Protein AF-A0A1Q8IL93-F1 (afdb_monomer)

Structure (mmCIF, N/CA/C/O backbone):
data_AF-A0A1Q8IL93-F1
#
_entry.id   AF-A0A1Q8IL93-F1
#
loop_
_atom_site.group_PDB
_atom_site.id
_atom_site.type_symbol
_atom_site.label_atom_id
_atom_site.label_alt_id
_atom_site.label_comp_id
_atom_site.label_asym_id
_atom_site.label_entity_id
_atom_site.label_seq_id
_atom_site.pdbx_PDB_ins_code
_atom_site.Cartn_x
_atom_site.Cartn_y
_atom_site.Cartn_z
_atom_site.occupancy
_atom_site.B_iso_or_equiv
_atom_site.auth_seq_id
_atom_site.auth_comp_id
_atom_site.auth_asym_id
_atom_site.auth_atom_id
_atom_site.pdbx_PDB_model_num
ATOM 1 N N . MET A 1 1 ? 1.225 -7.957 49.682 1.00 41.34 1 MET A N 1
ATOM 2 C CA . MET A 1 1 ? 1.349 -8.776 48.458 1.00 41.34 1 MET A CA 1
ATOM 3 C C . MET A 1 1 ? 0.643 -8.036 47.337 1.00 41.34 1 MET A C 1
ATOM 5 O O . MET A 1 1 ? -0.573 -8.090 47.256 1.00 41.34 1 MET A O 1
ATOM 9 N N . THR A 1 2 ? 1.380 -7.284 46.530 1.00 39.84 2 THR A N 1
ATOM 10 C CA . THR A 1 2 ? 0.855 -6.609 45.337 1.00 39.84 2 THR A CA 1
ATOM 11 C C . THR A 1 2 ? 1.795 -6.965 44.198 1.00 39.84 2 THR A C 1
ATOM 13 O O . THR A 1 2 ? 2.916 -6.471 44.118 1.00 39.84 2 THR A O 1
ATOM 16 N N . GLY A 1 3 ? 1.369 -7.942 43.397 1.00 39.31 3 GLY A N 1
ATOM 17 C CA . GLY A 1 3 ? 2.103 -8.403 42.229 1.00 39.31 3 GLY A CA 1
ATOM 18 C C . GLY A 1 3 ? 2.100 -7.316 41.164 1.00 39.31 3 GLY A C 1
ATOM 19 O O . GLY A 1 3 ? 1.048 -6.950 40.648 1.00 39.31 3 GLY A O 1
ATOM 20 N N . VAL A 1 4 ? 3.281 -6.794 40.853 1.00 40.31 4 VAL A N 1
ATOM 21 C CA . VAL A 1 4 ? 3.505 -5.983 39.660 1.00 40.31 4 VAL A CA 1
ATOM 22 C C . VAL A 1 4 ? 3.480 -6.946 38.476 1.00 40.31 4 VAL A C 1
ATOM 24 O O . VAL A 1 4 ? 4.411 -7.728 38.287 1.00 40.31 4 VAL A O 1
ATOM 27 N N . SER A 1 5 ? 2.382 -6.934 37.718 1.00 40.69 5 SER A N 1
ATOM 28 C CA . SER A 1 5 ? 2.282 -7.647 36.444 1.00 40.69 5 SER A CA 1
ATOM 29 C C . SER A 1 5 ? 3.358 -7.128 35.497 1.00 40.69 5 SER A C 1
ATOM 31 O O . SER A 1 5 ? 3.283 -6.001 35.012 1.00 40.69 5 SER A O 1
ATOM 33 N N . ALA A 1 6 ? 4.360 -7.964 35.239 1.00 37.38 6 ALA A N 1
ATOM 34 C CA . ALA A 1 6 ? 5.339 -7.738 34.194 1.00 37.38 6 ALA A CA 1
ATOM 35 C C . ALA A 1 6 ? 4.618 -7.775 32.842 1.00 37.38 6 ALA A C 1
ATOM 37 O O . ALA A 1 6 ? 4.202 -8.833 32.367 1.00 37.38 6 ALA A O 1
ATOM 38 N N . THR A 1 7 ? 4.445 -6.610 32.222 1.00 43.84 7 THR A N 1
ATOM 39 C CA . THR A 1 7 ? 4.048 -6.519 30.821 1.00 43.84 7 THR A CA 1
ATOM 40 C C . THR A 1 7 ? 5.197 -7.070 29.988 1.00 43.84 7 THR A C 1
ATOM 42 O O . THR A 1 7 ? 6.241 -6.436 29.819 1.00 43.84 7 THR A O 1
ATOM 45 N N . SER A 1 8 ? 5.024 -8.301 29.508 1.00 42.94 8 SER A N 1
ATOM 46 C CA . SER A 1 8 ? 5.947 -8.962 28.594 1.00 42.94 8 SER A CA 1
ATOM 47 C C . SER A 1 8 ? 6.198 -8.047 27.396 1.00 42.94 8 SER A C 1
ATOM 49 O O . SER A 1 8 ? 5.330 -7.884 26.537 1.00 42.94 8 SER A O 1
ATOM 51 N N . HIS A 1 9 ? 7.368 -7.413 27.361 1.00 45.75 9 HIS A N 1
ATOM 52 C CA . HIS A 1 9 ? 7.791 -6.642 26.205 1.00 45.75 9 HIS A CA 1
ATOM 53 C C . HIS A 1 9 ? 8.003 -7.621 25.044 1.00 45.75 9 HIS A C 1
ATOM 55 O O . HIS A 1 9 ? 8.736 -8.601 25.209 1.00 45.75 9 HIS A O 1
ATOM 61 N N . PRO A 1 10 ? 7.357 -7.419 23.882 1.00 53.16 10 PRO A N 1
ATOM 62 C CA . PRO A 1 10 ? 7.639 -8.235 22.710 1.00 53.16 10 PRO A CA 1
ATOM 63 C C . PRO A 1 10 ? 9.133 -8.123 22.380 1.00 53.16 10 PRO A C 1
ATOM 65 O O . PRO A 1 10 ? 9.705 -7.043 22.468 1.00 53.16 10 PRO A O 1
ATOM 68 N N . ALA A 1 11 ? 9.757 -9.246 22.017 1.00 52.59 11 ALA A N 1
ATOM 69 C CA . ALA A 1 11 ? 11.205 -9.427 21.852 1.00 52.59 11 ALA A CA 1
ATOM 70 C C . ALA A 1 11 ? 11.871 -8.622 20.700 1.00 52.59 11 ALA A C 1
ATOM 72 O O . ALA A 1 11 ? 12.899 -9.035 20.176 1.00 52.59 11 ALA A O 1
ATOM 73 N N . GLY A 1 12 ? 11.296 -7.487 20.297 1.00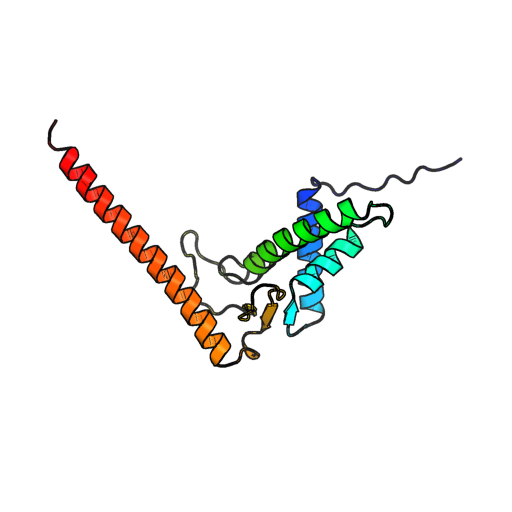 60.09 12 GLY A N 1
ATOM 74 C CA . GLY A 1 12 ? 11.772 -6.601 19.238 1.00 60.09 12 GLY A CA 1
ATOM 75 C C . GLY A 1 12 ? 11.524 -5.132 19.587 1.00 60.09 12 GLY A C 1
ATOM 76 O O . GLY A 1 12 ? 10.605 -4.801 20.337 1.00 60.09 12 GLY A O 1
ATOM 77 N N . GLY A 1 13 ? 12.348 -4.228 19.049 1.00 85.25 13 GLY A N 1
ATOM 78 C CA . GLY A 1 13 ? 12.220 -2.786 19.300 1.00 85.25 13 GLY A CA 1
ATOM 79 C C . GLY A 1 13 ? 10.846 -2.223 18.896 1.00 85.25 13 GLY A C 1
ATOM 80 O O . GLY A 1 13 ? 10.105 -2.842 18.130 1.00 85.25 13 GLY A O 1
ATOM 81 N N . ALA A 1 14 ? 10.504 -1.015 19.363 1.00 85.69 14 ALA A N 1
ATOM 82 C CA . ALA A 1 14 ? 9.190 -0.389 19.138 1.00 85.69 14 ALA A CA 1
ATOM 83 C C . ALA A 1 14 ? 8.733 -0.420 17.664 1.00 85.69 14 ALA A C 1
ATOM 85 O O . ALA A 1 14 ? 7.585 -0.747 17.366 1.00 85.69 14 ALA A O 1
ATOM 86 N N . ARG A 1 15 ? 9.657 -0.171 16.728 1.00 89.12 15 ARG A N 1
ATOM 87 C CA . ARG A 1 15 ? 9.399 -0.252 15.283 1.00 89.12 15 ARG A CA 1
ATOM 88 C C . ARG A 1 15 ? 8.944 -1.643 14.837 1.00 89.12 15 ARG A C 1
ATOM 90 O O . ARG A 1 15 ? 8.028 -1.753 14.030 1.00 89.12 15 ARG A O 1
ATOM 97 N N . GLU A 1 16 ? 9.589 -2.697 15.323 1.00 92.38 16 GLU A N 1
ATOM 98 C CA . GLU A 1 16 ? 9.257 -4.070 14.939 1.00 92.38 16 GLU A CA 1
ATOM 99 C C . GLU A 1 16 ? 7.874 -4.463 15.457 1.00 92.38 16 GLU A C 1
ATOM 101 O O . GLU A 1 16 ? 7.081 -5.051 14.725 1.00 92.38 16 GLU A O 1
ATOM 106 N N . THR A 1 17 ? 7.551 -4.061 16.685 1.00 93.56 17 THR A N 1
ATOM 107 C CA . THR A 1 17 ? 6.223 -4.256 17.275 1.00 93.56 17 THR A CA 1
ATOM 108 C C . THR A 1 17 ? 5.133 -3.574 16.447 1.00 93.56 17 THR A C 1
ATOM 110 O O . THR A 1 17 ? 4.105 -4.189 16.166 1.00 93.56 17 THR A O 1
ATOM 113 N N . ILE A 1 18 ? 5.380 -2.346 15.980 1.00 94.19 18 ILE A N 1
ATOM 114 C CA . ILE A 1 18 ? 4.450 -1.615 15.109 1.00 94.19 18 ILE A CA 1
ATOM 115 C C . ILE A 1 18 ? 4.260 -2.341 13.773 1.00 94.19 18 ILE A C 1
ATOM 117 O O . ILE A 1 18 ? 3.127 -2.605 13.373 1.00 94.19 18 ILE A O 1
ATOM 121 N N . VAL A 1 19 ? 5.351 -2.717 13.098 1.00 94.31 19 VAL A N 1
ATOM 122 C CA . VAL A 1 19 ? 5.285 -3.452 11.821 1.00 94.31 19 VAL A CA 1
ATOM 123 C C . VAL A 1 19 ? 4.545 -4.779 11.993 1.00 94.31 19 VAL A C 1
ATOM 125 O O . VAL A 1 19 ? 3.699 -5.130 11.174 1.00 94.31 19 VAL A O 1
ATOM 128 N N . ARG A 1 20 ? 4.810 -5.504 13.084 1.00 95.12 20 ARG A N 1
ATOM 129 C CA . ARG A 1 20 ? 4.133 -6.763 13.409 1.00 95.12 20 ARG A CA 1
ATOM 130 C C . ARG A 1 20 ? 2.631 -6.566 13.606 1.00 95.12 20 ARG A C 1
ATOM 132 O O . ARG A 1 20 ? 1.852 -7.366 13.096 1.00 95.12 20 ARG A O 1
ATOM 139 N N . ALA A 1 21 ? 2.220 -5.508 14.303 1.00 95.94 21 ALA A N 1
ATOM 140 C CA . ALA A 1 21 ? 0.809 -5.184 14.497 1.00 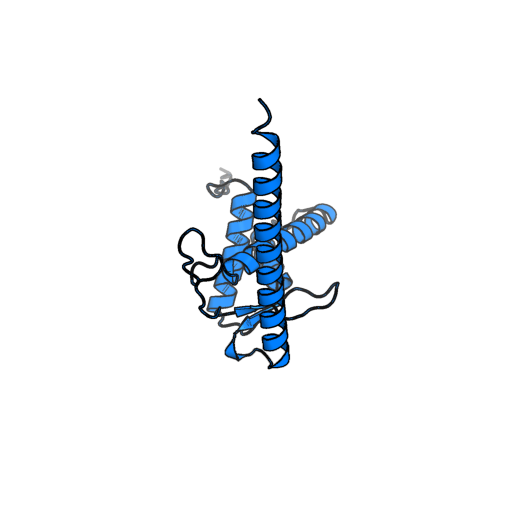95.94 21 ALA A CA 1
ATOM 141 C C . ALA A 1 21 ? 0.107 -4.831 13.175 1.00 95.94 21 ALA A C 1
ATOM 143 O O . ALA A 1 21 ? -1.002 -5.306 12.936 1.00 95.94 21 ALA A O 1
ATOM 144 N N . VAL A 1 22 ? 0.766 -4.064 12.300 1.00 96.31 22 VAL A N 1
ATOM 145 C CA . VAL A 1 22 ? 0.256 -3.734 10.958 1.00 96.31 22 VAL A CA 1
ATOM 146 C C . VAL A 1 22 ? 0.089 -4.995 10.112 1.00 96.31 22 VAL A C 1
ATOM 148 O O . VAL A 1 22 ? -0.994 -5.234 9.587 1.00 96.31 22 VAL A O 1
ATOM 151 N N . ARG A 1 23 ? 1.114 -5.851 10.030 1.00 94.75 23 ARG A N 1
ATOM 152 C CA . ARG A 1 23 ? 1.033 -7.120 9.285 1.00 94.75 23 ARG A CA 1
ATOM 153 C C . ARG A 1 23 ? -0.074 -8.021 9.805 1.00 94.75 23 ARG A C 1
ATOM 155 O O . ARG A 1 23 ? -0.807 -8.603 9.016 1.00 94.75 23 ARG A O 1
ATOM 162 N N . LYS A 1 24 ? -0.221 -8.104 11.128 1.00 95.31 24 LYS A N 1
ATOM 163 C CA . LYS A 1 24 ? -1.307 -8.866 11.742 1.00 95.31 24 LYS A CA 1
ATOM 164 C C . LYS A 1 24 ? -2.677 -8.327 11.321 1.00 95.31 24 LYS A C 1
ATOM 166 O O . LYS A 1 24 ? -3.534 -9.118 10.957 1.00 95.31 24 LYS A O 1
ATOM 171 N N . ALA A 1 25 ? -2.863 -7.008 11.315 1.00 95.94 25 ALA A N 1
ATOM 172 C CA . ALA A 1 25 ? -4.113 -6.395 10.869 1.00 95.94 25 ALA A CA 1
ATOM 173 C C . ALA A 1 25 ? -4.415 -6.662 9.381 1.00 95.94 25 ALA A C 1
ATOM 175 O O . ALA A 1 25 ? -5.580 -6.833 9.031 1.00 95.94 25 ALA A O 1
ATOM 176 N N . ILE A 1 26 ? -3.388 -6.72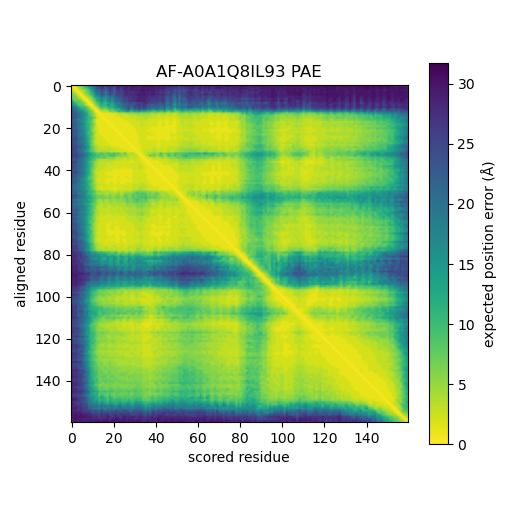7 8.524 1.00 93.50 26 ILE A N 1
ATOM 177 C CA . ILE A 1 26 ? -3.534 -7.115 7.110 1.00 93.50 26 ILE A CA 1
ATOM 178 C C . ILE A 1 26 ? -4.014 -8.570 7.000 1.00 93.50 26 ILE A C 1
ATOM 180 O O . ILE A 1 26 ? -5.040 -8.818 6.378 1.00 93.50 26 ILE A O 1
ATOM 184 N N . LEU A 1 27 ? -3.328 -9.507 7.664 1.00 92.19 27 LEU A N 1
ATOM 185 C CA . LEU A 1 27 ? -3.662 -10.938 7.619 1.00 92.19 27 LEU A CA 1
ATOM 186 C C . LEU A 1 27 ? -5.065 -11.239 8.160 1.00 92.19 27 LEU A C 1
ATOM 188 O O . LEU A 1 27 ? -5.751 -12.118 7.657 1.00 92.19 27 LEU A O 1
ATOM 192 N N . GLU A 1 28 ? -5.504 -10.527 9.196 1.00 93.62 28 GLU A N 1
ATOM 193 C CA . GLU A 1 28 ? -6.861 -10.685 9.728 1.00 93.62 28 GLU A CA 1
ATOM 194 C C . GLU A 1 28 ? -7.923 -10.203 8.740 1.00 93.62 28 GLU A C 1
ATOM 196 O O . GLU A 1 28 ? -8.938 -10.867 8.577 1.00 93.62 28 GLU A O 1
ATOM 201 N N . LEU A 1 29 ? -7.688 -9.078 8.057 1.00 91.81 29 LEU A N 1
ATOM 202 C CA . LEU A 1 29 ? -8.586 -8.617 6.998 1.00 91.81 29 LEU A CA 1
ATOM 203 C C . LEU A 1 29 ? -8.635 -9.633 5.848 1.00 91.81 29 LEU A C 1
ATOM 205 O O . LEU A 1 29 ? -9.703 -9.947 5.335 1.00 91.81 29 LEU A O 1
ATOM 209 N N . GLU A 1 30 ? -7.498 -10.205 5.469 1.00 87.12 30 GLU A N 1
ATOM 210 C CA . GLU A 1 30 ? -7.464 -11.271 4.465 1.00 87.12 30 GLU A CA 1
ATOM 211 C C . GLU A 1 30 ? -8.227 -12.520 4.917 1.00 87.12 30 GLU A C 1
ATOM 213 O O . GLU A 1 30 ? -8.975 -13.089 4.128 1.00 87.12 30 GLU A O 1
ATOM 218 N N . ALA A 1 31 ? -8.093 -12.916 6.185 1.00 88.69 31 ALA A N 1
ATOM 219 C CA . ALA A 1 31 ? -8.820 -14.049 6.755 1.00 88.69 31 ALA A CA 1
ATOM 220 C C . ALA A 1 31 ? -10.335 -13.801 6.865 1.00 88.69 31 ALA A C 1
ATOM 222 O O . ALA A 1 31 ? -11.117 -14.747 6.835 1.00 88.69 31 ALA A O 1
ATOM 223 N N . GLU A 1 32 ? -10.753 -12.539 6.974 1.00 91.31 32 GLU A N 1
ATOM 224 C CA . GLU A 1 32 ? -12.156 -12.113 6.892 1.00 91.31 32 GLU A CA 1
ATOM 225 C C . GLU A 1 32 ? -12.693 -12.087 5.449 1.00 91.31 32 GLU A C 1
ATOM 227 O O . GLU A 1 32 ? -13.844 -11.707 5.237 1.00 91.31 32 GLU A O 1
ATOM 232 N N . ASP A 1 33 ? -11.871 -12.465 4.462 1.00 81.44 33 ASP A N 1
ATOM 233 C CA . ASP A 1 33 ? -12.179 -12.442 3.029 1.00 81.44 33 ASP A CA 1
ATOM 234 C C . ASP A 1 33 ? -12.721 -11.081 2.557 1.00 81.44 33 ASP A C 1
ATOM 236 O O . ASP A 1 33 ? -13.603 -10.972 1.698 1.00 81.44 33 ASP A O 1
ATOM 240 N N . VAL A 1 34 ? -12.202 -9.980 3.127 1.00 86.62 34 VAL A N 1
ATOM 241 C CA . VAL A 1 34 ? -12.640 -8.658 2.676 1.00 86.62 34 VAL A CA 1
ATOM 242 C C . VAL A 1 34 ? -12.172 -8.401 1.251 1.00 86.62 34 VAL A C 1
ATOM 244 O O . VAL A 1 34 ? -10.984 -8.325 0.933 1.00 86.62 34 VAL A O 1
ATOM 247 N N . GLN A 1 35 ? -13.138 -8.142 0.380 1.00 89.31 35 GLN A N 1
ATOM 248 C CA . GLN A 1 35 ? -12.927 -7.777 -1.021 1.00 89.31 35 GLN A CA 1
ATOM 249 C C . GLN A 1 35 ? -12.021 -6.548 -1.207 1.00 89.31 35 GLN A C 1
ATOM 251 O O . GLN A 1 35 ? -11.337 -6.411 -2.225 1.00 89.31 35 GLN A O 1
ATOM 256 N N . ARG A 1 36 ? -11.981 -5.666 -0.202 1.00 90.19 36 ARG A N 1
ATOM 257 C CA . ARG A 1 36 ? -11.220 -4.419 -0.194 1.00 90.19 36 ARG A CA 1
ATOM 258 C C . ARG A 1 36 ? -10.468 -4.248 1.120 1.00 90.19 36 ARG A C 1
ATOM 260 O O . ARG A 1 36 ? -11.055 -4.341 2.191 1.00 90.19 36 ARG A O 1
ATOM 267 N N . VAL A 1 37 ? -9.189 -3.910 1.011 1.00 92.56 37 VAL A N 1
ATOM 268 C CA . VAL A 1 37 ? -8.326 -3.553 2.138 1.00 92.56 37 VAL A CA 1
ATOM 269 C C . VAL A 1 37 ? -7.997 -2.068 2.037 1.00 92.56 37 VAL A C 1
ATOM 271 O O . VAL A 1 37 ? -7.332 -1.632 1.096 1.00 92.56 37 VAL A O 1
ATOM 274 N N . GLU A 1 38 ? -8.480 -1.282 2.997 1.00 92.81 38 GLU A N 1
ATOM 275 C CA . GLU A 1 38 ? -8.225 0.159 3.071 1.00 92.81 38 GLU A CA 1
ATOM 276 C C . GLU A 1 38 ? -7.121 0.470 4.086 1.00 92.81 38 GLU A C 1
ATOM 278 O O . GLU A 1 38 ? -7.082 -0.079 5.191 1.00 92.81 38 GLU A O 1
ATOM 283 N N . CYS A 1 39 ? -6.226 1.392 3.728 1.00 93.06 39 CYS A N 1
ATOM 284 C CA . CYS A 1 39 ? -5.080 1.751 4.559 1.00 93.06 39 CYS A CA 1
ATOM 285 C C . CYS A 1 39 ? -5.493 2.296 5.937 1.00 93.06 39 CYS A C 1
ATOM 287 O O . CYS A 1 39 ? -4.853 1.976 6.937 1.00 93.06 39 CYS A O 1
ATOM 289 N N . ASN A 1 40 ? -6.560 3.097 6.010 1.00 93.81 40 ASN A N 1
ATOM 290 C CA . ASN A 1 40 ? -7.044 3.631 7.286 1.00 93.81 40 ASN A CA 1
ATOM 291 C C . ASN A 1 40 ? -7.555 2.510 8.196 1.00 93.81 40 ASN A C 1
ATOM 293 O O . ASN A 1 40 ? -7.199 2.483 9.367 1.00 93.81 40 ASN A O 1
ATOM 297 N N . THR A 1 41 ? -8.299 1.542 7.653 1.00 95.12 41 THR A N 1
ATOM 298 C CA . THR A 1 41 ? -8.815 0.399 8.420 1.00 95.12 41 THR A CA 1
ATOM 299 C C . THR A 1 41 ? -7.688 -0.437 9.019 1.00 95.12 41 THR A C 1
ATOM 301 O O . THR A 1 41 ? -7.749 -0.808 10.191 1.00 95.12 41 THR A O 1
ATOM 304 N N . VAL A 1 42 ? -6.634 -0.708 8.244 1.00 95.94 42 VAL A N 1
ATOM 305 C CA . VAL A 1 42 ? -5.450 -1.428 8.739 1.00 95.94 42 VAL A CA 1
ATOM 306 C C . VAL A 1 42 ? -4.753 -0.629 9.846 1.00 95.94 42 VAL A C 1
ATOM 308 O O . VAL A 1 42 ? -4.438 -1.188 10.899 1.00 95.94 42 VAL A O 1
ATOM 311 N N . ALA A 1 43 ? -4.545 0.676 9.640 1.00 95.81 43 ALA A N 1
ATOM 312 C CA . ALA A 1 43 ? -3.894 1.543 10.619 1.00 95.81 43 ALA A CA 1
ATOM 313 C C . ALA A 1 43 ? -4.706 1.662 11.918 1.00 95.81 43 ALA A C 1
ATOM 315 O O . ALA A 1 43 ? -4.134 1.556 13.001 1.00 95.81 43 ALA A O 1
ATOM 316 N N . ASP A 1 44 ? -6.031 1.800 11.831 1.00 94.94 44 ASP A N 1
ATOM 317 C CA . ASP A 1 44 ? -6.930 1.815 12.987 1.00 94.94 44 ASP A CA 1
ATOM 318 C C . ASP A 1 44 ? -6.868 0.498 13.764 1.00 94.94 44 ASP A C 1
ATOM 320 O O . ASP A 1 44 ? -6.669 0.506 14.978 1.00 94.94 44 ASP A O 1
ATOM 324 N N . ARG A 1 45 ? -6.935 -0.644 13.070 1.00 95.75 45 ARG A N 1
ATOM 325 C CA . ARG A 1 45 ? -6.802 -1.967 13.696 1.00 95.75 45 ARG A CA 1
ATOM 326 C C . ARG A 1 45 ? -5.445 -2.152 14.376 1.00 95.75 45 ARG A C 1
ATOM 328 O O . ARG A 1 45 ? -5.372 -2.748 15.452 1.00 95.75 45 ARG A O 1
ATOM 335 N N . ALA A 1 46 ? -4.358 -1.685 13.767 1.00 95.94 46 ALA A N 1
ATOM 336 C CA . ALA A 1 46 ? -3.035 -1.732 14.384 1.00 95.94 46 ALA A CA 1
ATOM 337 C C . ALA A 1 46 ? -2.968 -0.818 15.619 1.00 95.94 46 ALA A C 1
ATOM 339 O O . ALA A 1 46 ? -2.462 -1.227 16.662 1.00 95.94 46 ALA A O 1
ATOM 340 N N . ARG A 1 47 ? -3.542 0.385 15.528 1.00 94.12 47 ARG A N 1
ATOM 341 C CA . ARG A 1 47 ? -3.594 1.370 16.611 1.00 94.12 47 ARG A CA 1
ATOM 342 C C . ARG A 1 47 ? -4.324 0.845 17.841 1.00 94.12 47 ARG A C 1
ATOM 344 O O . ARG A 1 47 ? -3.764 0.918 18.927 1.00 94.12 47 ARG A O 1
ATOM 351 N N . THR A 1 48 ? -5.503 0.243 17.678 1.00 93.38 48 THR A N 1
ATOM 352 C CA . THR A 1 48 ? -6.288 -0.329 18.791 1.00 93.38 48 THR A CA 1
ATOM 353 C C . THR A 1 48 ? -5.518 -1.388 19.586 1.00 93.38 48 THR A C 1
ATOM 355 O O . THR A 1 48 ? -5.807 -1.606 20.756 1.00 93.38 48 THR A O 1
ATOM 358 N N . ARG A 1 49 ? -4.521 -2.044 18.981 1.00 92.81 49 ARG A N 1
ATOM 359 C CA . ARG A 1 49 ? -3.669 -3.035 19.662 1.00 92.81 49 ARG A CA 1
ATOM 360 C C . ARG A 1 49 ? -2.499 -2.427 20.422 1.00 92.81 49 ARG A C 1
ATOM 362 O O . ARG A 1 49 ? -1.916 -3.104 21.262 1.00 92.81 49 ARG A O 1
ATOM 369 N N . LEU A 1 50 ? -2.097 -1.219 20.044 1.00 91.94 50 LEU A N 1
ATOM 370 C CA . LEU A 1 50 ? -0.875 -0.572 20.513 1.00 91.94 50 LEU A CA 1
ATOM 371 C C . LEU A 1 50 ? -1.168 0.558 21.502 1.00 91.94 50 LEU A C 1
ATOM 373 O O . LEU A 1 50 ? -0.343 0.808 22.376 1.00 91.94 50 LEU A O 1
ATOM 377 N N . GLU A 1 51 ? -2.312 1.234 21.371 1.00 89.62 51 GLU A N 1
ATOM 378 C CA . GLU A 1 51 ? -2.740 2.271 22.312 1.00 89.62 51 GLU A CA 1
ATOM 379 C C . GLU A 1 51 ? -3.106 1.648 23.670 1.00 89.62 51 GLU A C 1
ATOM 381 O O . GLU A 1 51 ? -3.851 0.673 23.758 1.00 89.62 51 GLU A O 1
ATOM 386 N N . SER A 1 52 ? -2.589 2.253 24.738 1.00 84.75 52 SER A N 1
ATOM 387 C CA . SER A 1 52 ? -2.946 1.958 26.128 1.00 84.75 52 SER A CA 1
ATOM 388 C C . SER A 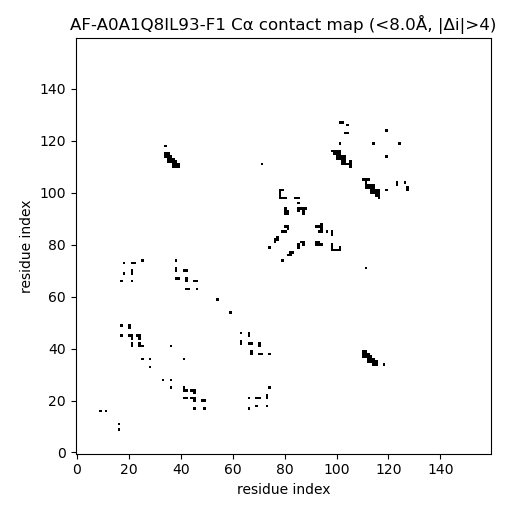1 52 ? -4.153 2.769 26.613 1.00 84.75 52 SER A C 1
ATOM 390 O O . SER A 1 52 ? -4.723 2.453 27.656 1.00 84.75 52 SER A O 1
ATOM 392 N N . GLY A 1 53 ? -4.537 3.819 25.877 1.00 84.75 53 GLY A N 1
ATOM 393 C CA . GLY A 1 53 ? -5.639 4.725 26.204 1.00 84.75 53 GLY A CA 1
ATOM 394 C C . GLY A 1 53 ? -5.234 5.922 27.069 1.00 84.75 53 GLY A C 1
ATOM 395 O O . GLY A 1 53 ? -6.057 6.806 27.294 1.00 84.75 53 GLY A O 1
ATOM 396 N N . ASN A 1 54 ? -3.977 5.981 27.522 1.00 88.69 54 ASN A N 1
ATOM 397 C CA . ASN A 1 54 ? -3.449 7.044 28.387 1.00 88.69 54 ASN A CA 1
ATOM 398 C C . ASN A 1 54 ? -2.569 8.061 27.636 1.00 88.69 54 ASN A C 1
ATOM 400 O O . ASN A 1 54 ? -1.907 8.900 28.247 1.00 88.69 54 ASN A O 1
ATOM 404 N N . GLU A 1 55 ? -2.514 7.979 26.308 1.00 89.75 55 GLU A N 1
ATOM 405 C CA . GLU A 1 55 ? -1.693 8.852 25.476 1.00 89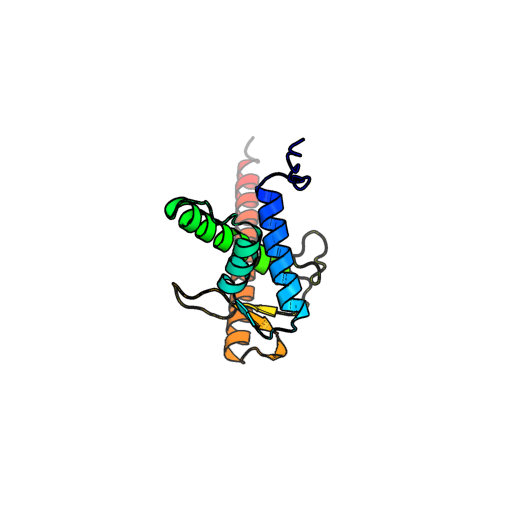.75 55 GLU A CA 1
ATOM 406 C C . GLU A 1 55 ? -2.316 10.246 25.306 1.00 89.75 55 GLU A C 1
ATOM 408 O O . GLU A 1 55 ? -3.532 10.407 25.180 1.00 89.75 55 GLU A O 1
ATOM 413 N N . SER A 1 56 ? -1.471 11.278 25.210 1.00 92.69 56 SER A N 1
ATOM 414 C CA . SER A 1 56 ? -1.935 12.629 24.876 1.00 92.69 56 SER A CA 1
ATOM 415 C C . SER A 1 56 ? -2.525 12.690 23.461 1.00 92.69 56 SER A C 1
ATOM 417 O O . SER A 1 56 ? -2.141 11.929 22.571 1.00 92.69 56 SER A O 1
ATOM 419 N N . ILE A 1 57 ? -3.419 13.652 23.211 1.00 91.00 57 ILE A N 1
ATOM 420 C CA . ILE A 1 57 ? -4.039 13.847 21.887 1.00 91.00 57 ILE A CA 1
ATOM 421 C C . ILE A 1 57 ? -2.972 14.040 20.795 1.00 91.00 57 ILE A C 1
ATOM 423 O O . ILE A 1 57 ? -3.067 13.438 19.726 1.00 91.00 57 ILE A O 1
ATOM 427 N N . CYS A 1 58 ? -1.923 14.820 21.074 1.00 91.69 58 CYS A N 1
ATOM 428 C CA . CYS A 1 58 ? -0.819 15.036 20.136 1.00 91.69 58 CYS A CA 1
ATOM 429 C C . CYS A 1 58 ? -0.042 13.744 19.850 1.00 91.69 58 CYS A C 1
ATOM 431 O O . CYS A 1 58 ? 0.300 13.484 18.696 1.00 91.69 58 CYS A O 1
ATOM 433 N N . ALA A 1 59 ? 0.202 12.919 20.876 1.00 90.38 59 ALA A N 1
ATOM 434 C CA . ALA A 1 59 ? 0.865 11.628 20.709 1.00 90.38 59 ALA A CA 1
ATOM 435 C C . ALA A 1 59 ? 0.024 10.683 19.842 1.00 90.38 59 ALA A C 1
ATOM 437 O O . ALA A 1 59 ? 0.552 10.093 18.903 1.00 90.38 59 ALA A O 1
ATOM 438 N N . ARG A 1 60 ? -1.292 10.615 20.076 1.00 89.38 60 ARG A N 1
ATOM 439 C CA . ARG A 1 60 ? -2.221 9.807 19.267 1.00 89.38 60 ARG A CA 1
ATOM 440 C C . ARG A 1 60 ? -2.259 10.258 17.810 1.00 89.38 60 ARG A C 1
ATOM 442 O O . ARG A 1 60 ? -2.206 9.427 16.906 1.00 89.38 60 ARG A O 1
ATOM 449 N N . TYR A 1 61 ? -2.306 11.569 17.572 1.00 89.88 61 TYR A N 1
ATOM 450 C CA . TYR A 1 61 ? -2.292 12.117 16.216 1.00 89.88 61 TYR A CA 1
ATOM 451 C C . TYR A 1 61 ? -0.987 11.784 15.479 1.00 89.88 61 TYR A C 1
ATOM 453 O O . TYR A 1 61 ? -1.024 11.242 14.373 1.00 89.88 61 TYR A O 1
ATOM 461 N N . GLY A 1 62 ? 0.166 12.061 16.096 1.00 91.56 62 GLY A N 1
ATOM 462 C CA . GLY A 1 62 ? 1.470 11.763 15.500 1.00 91.56 62 GLY A CA 1
ATOM 463 C C . GLY A 1 62 ? 1.667 10.266 15.254 1.00 91.56 62 GLY A C 1
ATOM 464 O O . GLY A 1 62 ? 2.141 9.863 14.192 1.00 91.56 62 GLY A O 1
ATOM 465 N N . PHE A 1 63 ? 1.228 9.435 16.199 1.00 92.44 63 PHE A N 1
ATOM 466 C CA . PHE A 1 63 ? 1.293 7.985 16.080 1.00 92.44 63 PHE A CA 1
ATOM 467 C C . PHE A 1 63 ? 0.424 7.452 14.939 1.00 92.44 63 PHE A C 1
ATOM 469 O O . PHE A 1 63 ? 0.874 6.590 14.187 1.00 92.44 63 PHE A O 1
ATOM 476 N N . MET A 1 64 ? -0.776 8.004 14.744 1.00 93.56 64 MET A N 1
ATOM 477 C CA . MET A 1 64 ? -1.629 7.632 13.617 1.00 93.56 64 MET A CA 1
ATOM 478 C C . MET A 1 64 ? -0.983 7.968 12.266 1.00 93.56 64 MET A C 1
ATOM 480 O O . MET A 1 64 ? -0.993 7.137 11.361 1.00 93.56 64 MET A O 1
ATOM 484 N N . GLN A 1 65 ? -0.371 9.148 12.120 1.00 92.12 65 GLN A N 1
ATOM 485 C CA . GLN A 1 65 ? 0.340 9.498 10.881 1.00 92.12 65 GLN A CA 1
ATOM 486 C C . GLN A 1 65 ? 1.495 8.529 10.603 1.00 92.12 65 GLN A C 1
ATOM 488 O O . GLN A 1 65 ? 1.641 8.039 9.483 1.00 92.12 65 GLN A O 1
ATOM 493 N N . TYR A 1 66 ? 2.256 8.179 11.643 1.00 93.31 66 TYR A N 1
ATOM 494 C CA . TYR A 1 66 ? 3.308 7.173 11.535 1.00 93.31 66 TYR A CA 1
ATOM 495 C C . TYR A 1 66 ? 2.758 5.793 11.140 1.00 93.31 66 TYR A C 1
ATOM 497 O O . TYR A 1 66 ? 3.306 5.138 10.253 1.00 93.31 66 TYR A O 1
ATOM 505 N N . LEU A 1 67 ? 1.654 5.355 11.752 1.00 94.75 67 LEU A N 1
ATOM 506 C CA . LEU A 1 67 ? 0.999 4.090 11.421 1.00 94.75 67 LEU A CA 1
ATOM 507 C C . LEU A 1 67 ? 0.508 4.055 9.977 1.00 94.75 67 LEU A C 1
ATOM 509 O O . LEU A 1 67 ? 0.678 3.031 9.319 1.00 94.75 67 LEU A O 1
ATOM 513 N N . LEU A 1 68 ? -0.055 5.150 9.465 1.00 93.75 68 LEU A N 1
ATOM 514 C CA . LEU A 1 68 ? -0.467 5.248 8.066 1.00 93.75 68 LEU A CA 1
ATOM 515 C C . LEU A 1 68 ? 0.7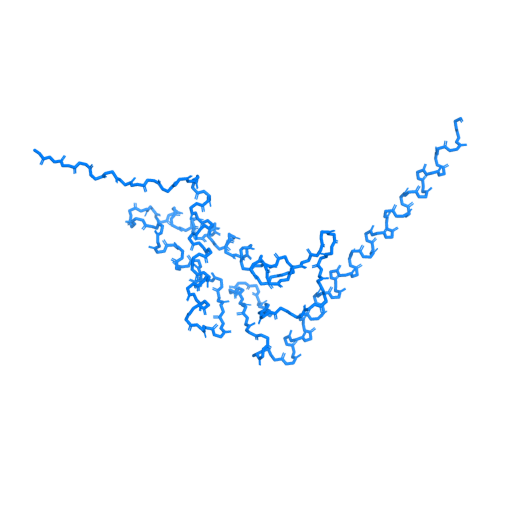29 5.095 7.122 1.00 93.75 68 LEU A C 1
ATOM 517 O O . LEU A 1 68 ? 0.641 4.359 6.141 1.00 93.75 68 LEU A O 1
ATOM 521 N N . ASP A 1 69 ? 1.866 5.718 7.428 1.00 92.06 69 ASP A N 1
ATOM 522 C CA . ASP A 1 69 ? 3.080 5.574 6.619 1.00 92.06 69 ASP A CA 1
ATOM 523 C C . ASP A 1 69 ? 3.635 4.148 6.630 1.00 92.06 69 ASP A C 1
ATOM 525 O O . ASP A 1 69 ? 3.996 3.618 5.575 1.00 92.06 69 ASP A O 1
ATOM 529 N N . VAL A 1 70 ? 3.674 3.500 7.799 1.00 94.06 70 VAL A N 1
ATOM 530 C CA . VAL A 1 70 ? 4.074 2.088 7.906 1.00 94.06 70 VAL A CA 1
ATOM 531 C C . VAL A 1 70 ? 3.093 1.202 7.141 1.00 94.06 70 VAL A C 1
ATOM 533 O O . VAL A 1 70 ? 3.514 0.356 6.358 1.00 94.06 70 VAL A O 1
ATOM 536 N N . THR A 1 71 ? 1.794 1.437 7.297 1.00 94.25 71 THR A N 1
ATOM 537 C CA . THR A 1 71 ? 0.734 0.664 6.644 1.00 94.25 71 THR A CA 1
ATOM 538 C C . THR A 1 71 ? 0.814 0.751 5.126 1.00 94.25 71 THR A C 1
ATOM 540 O O . THR A 1 71 ? 0.751 -0.278 4.461 1.00 94.25 71 THR A O 1
ATOM 543 N N . ARG A 1 72 ? 1.024 1.944 4.557 1.00 91.25 72 ARG A N 1
ATOM 544 C CA . ARG A 1 72 ? 1.198 2.112 3.103 1.00 91.25 72 ARG A CA 1
ATOM 545 C C . ARG A 1 72 ? 2.360 1.277 2.573 1.00 91.25 72 ARG A C 1
ATOM 547 O O . ARG A 1 72 ? 2.221 0.645 1.530 1.00 91.25 72 ARG A O 1
ATOM 554 N N . ARG A 1 73 ? 3.489 1.271 3.290 1.00 90.31 73 ARG A N 1
ATOM 555 C CA . ARG A 1 73 ? 4.683 0.499 2.912 1.00 90.31 73 ARG A CA 1
ATOM 556 C C . ARG A 1 73 ? 4.441 -0.999 3.023 1.00 90.31 73 ARG A C 1
ATOM 558 O O . ARG A 1 73 ? 4.796 -1.727 2.106 1.00 90.31 73 ARG A O 1
ATOM 565 N N . GLU A 1 74 ? 3.826 -1.452 4.111 1.00 92.12 74 GLU A N 1
ATOM 566 C CA . GLU A 1 74 ? 3.560 -2.877 4.307 1.00 92.12 74 GLU A CA 1
ATOM 567 C C . GLU A 1 74 ? 2.485 -3.393 3.343 1.00 92.12 74 GLU A C 1
ATOM 569 O O . GLU A 1 74 ? 2.675 -4.462 2.788 1.00 92.12 74 GLU A O 1
ATOM 574 N N . LEU A 1 75 ? 1.430 -2.631 3.032 1.00 90.31 75 LEU A N 1
ATOM 575 C CA . LEU A 1 75 ? 0.464 -3.004 1.988 1.00 90.31 75 LEU A CA 1
ATOM 576 C C . LEU A 1 75 ? 1.116 -3.074 0.603 1.00 90.31 75 LEU A C 1
ATOM 578 O O . LEU A 1 75 ? 0.898 -4.029 -0.136 1.00 90.31 75 LEU A O 1
ATOM 582 N N . ALA A 1 76 ? 1.954 -2.088 0.264 1.00 84.75 76 ALA A N 1
ATOM 583 C CA . ALA A 1 76 ? 2.706 -2.106 -0.987 1.00 84.75 76 ALA A CA 1
ATOM 584 C C . ALA A 1 76 ? 3.685 -3.285 -1.052 1.00 84.75 76 ALA A C 1
ATOM 586 O O . ALA A 1 76 ? 3.928 -3.806 -2.130 1.00 84.75 76 ALA A O 1
ATOM 587 N N . ARG A 1 77 ? 4.229 -3.734 0.082 1.00 85.69 77 ARG A N 1
ATOM 588 C CA . AR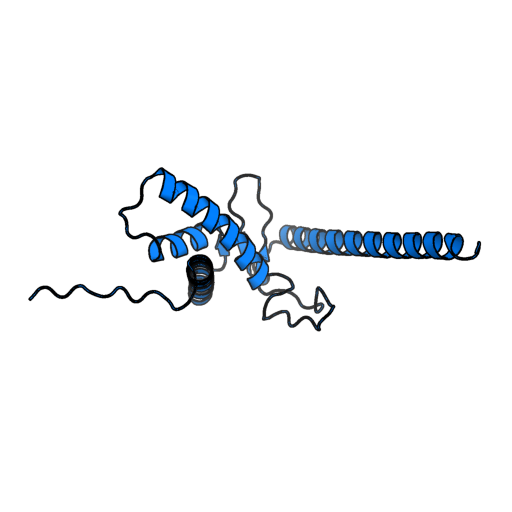G A 1 77 ? 5.080 -4.925 0.152 1.00 85.69 77 ARG A CA 1
ATOM 589 C C . ARG A 1 77 ? 4.270 -6.218 0.054 1.00 85.69 77 ARG A C 1
ATOM 591 O O . ARG A 1 77 ? 4.674 -7.123 -0.662 1.00 85.69 77 ARG A O 1
ATOM 598 N N . SER A 1 78 ? 3.142 -6.306 0.754 1.00 84.06 78 SER A N 1
ATOM 599 C CA . SER A 1 78 ? 2.283 -7.494 0.772 1.00 84.06 78 SER A CA 1
ATOM 600 C C . SER A 1 78 ? 1.611 -7.750 -0.571 1.00 84.06 78 SER A C 1
ATOM 602 O O . SER A 1 78 ? 1.443 -8.903 -0.943 1.00 84.06 78 SER A O 1
ATOM 604 N N . TYR A 1 79 ? 1.248 -6.697 -1.305 1.00 83.06 79 TYR A N 1
ATOM 605 C CA . TYR A 1 79 ? 0.529 -6.820 -2.579 1.00 83.06 79 TYR A CA 1
ATOM 606 C C . TYR A 1 79 ? 1.343 -6.399 -3.795 1.00 83.06 79 TYR A C 1
ATOM 608 O O . TYR A 1 79 ? 0.902 -6.590 -4.920 1.00 83.06 79 TYR A O 1
ATOM 616 N N . GLY A 1 80 ? 2.514 -5.801 -3.592 1.00 70.56 80 GLY A N 1
ATOM 617 C CA . GLY A 1 80 ? 3.364 -5.348 -4.680 1.00 70.56 80 GLY A CA 1
ATOM 618 C C . GLY A 1 80 ? 4.200 -6.461 -5.288 1.00 70.56 80 GLY A C 1
ATOM 619 O O . GLY A 1 80 ? 4.041 -7.646 -5.018 1.00 70.56 80 GLY A O 1
ATOM 620 N N . ALA A 1 81 ? 5.126 -6.045 -6.141 1.00 60.75 81 ALA A N 1
A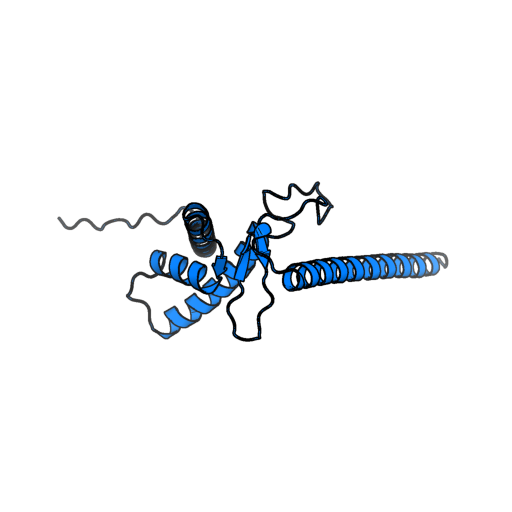TOM 621 C CA . ALA A 1 81 ? 5.945 -6.951 -6.932 1.00 60.75 81 ALA A CA 1
ATOM 622 C C . ALA A 1 81 ? 6.983 -7.733 -6.105 1.00 60.75 81 ALA A C 1
ATOM 624 O O . ALA A 1 81 ? 7.523 -8.730 -6.562 1.00 60.75 81 ALA A O 1
ATOM 625 N N . GLU A 1 82 ? 7.218 -7.284 -4.872 1.00 57.72 82 GLU A N 1
ATOM 626 C CA . GLU A 1 82 ? 8.082 -7.925 -3.879 1.00 57.72 82 GLU A CA 1
ATOM 627 C C . GLU A 1 82 ? 7.282 -8.780 -2.875 1.00 57.72 82 GLU A C 1
ATOM 629 O O . GLU A 1 82 ? 7.795 -9.121 -1.804 1.00 57.72 82 GLU A O 1
ATOM 634 N N . SER A 1 83 ? 6.005 -9.078 -3.158 1.00 62.28 83 SER A N 1
ATOM 635 C CA . SER A 1 83 ? 5.193 -9.908 -2.269 1.00 62.28 83 SER A CA 1
ATOM 636 C C . SER A 1 83 ? 5.707 -11.342 -2.221 1.00 62.28 83 SER A C 1
ATOM 638 O O . SER A 1 83 ? 6.273 -11.848 -3.183 1.00 62.28 83 SER A O 1
ATOM 640 N N . HIS A 1 84 ? 5.461 -12.037 -1.109 1.00 53.03 84 HIS A N 1
ATOM 641 C CA . HIS A 1 84 ? 5.847 -13.446 -0.968 1.00 53.03 84 HIS A CA 1
ATOM 642 C C . HIS A 1 84 ? 5.196 -14.366 -2.019 1.00 53.03 84 HIS A C 1
ATOM 644 O O . HIS A 1 84 ? 5.744 -15.426 -2.313 1.00 53.03 84 HIS A O 1
ATOM 650 N N . GLU A 1 85 ? 4.058 -13.958 -2.588 1.00 51.38 85 GLU A N 1
ATOM 651 C CA . GLU A 1 85 ? 3.383 -14.652 -3.693 1.00 51.38 85 GLU A CA 1
ATOM 652 C C . GLU A 1 85 ? 4.080 -14.410 -5.038 1.00 51.38 85 GLU A C 1
ATOM 654 O O . GLU A 1 85 ? 4.151 -15.299 -5.885 1.00 51.38 85 GLU A O 1
ATOM 659 N N . THR A 1 86 ? 4.656 -13.222 -5.217 1.00 50.72 86 THR A N 1
ATOM 660 C CA . THR A 1 86 ? 5.483 -12.866 -6.369 1.00 50.72 86 THR A CA 1
ATOM 661 C C . THR A 1 86 ? 6.923 -13.283 -6.062 1.00 50.72 86 THR A C 1
ATOM 663 O O . THR A 1 86 ? 7.748 -12.446 -5.711 1.00 50.72 86 THR A O 1
ATOM 666 N N . GLN A 1 87 ? 7.240 -14.585 -6.124 1.00 50.38 87 GLN A N 1
ATOM 667 C CA . GLN A 1 87 ? 8.617 -15.082 -5.942 1.00 50.38 87 GLN A CA 1
ATOM 668 C C . GLN A 1 87 ? 9.533 -14.576 -7.068 1.00 50.38 87 GLN A C 1
ATOM 670 O O . GLN A 1 87 ? 9.852 -15.298 -8.010 1.00 50.38 87 GLN A O 1
ATOM 675 N N . ALA A 1 88 ? 9.930 -13.311 -6.998 1.00 52.03 88 ALA A N 1
ATOM 676 C CA . ALA A 1 88 ? 10.843 -12.715 -7.945 1.00 52.03 88 ALA A CA 1
ATOM 677 C C . ALA A 1 88 ? 12.233 -13.323 -7.730 1.00 52.03 88 ALA A C 1
ATOM 679 O O . ALA A 1 88 ? 12.775 -13.307 -6.621 1.00 52.03 88 ALA A O 1
ATOM 680 N N . ILE A 1 89 ? 12.790 -13.915 -8.787 1.00 51.84 89 ILE A N 1
ATOM 681 C CA . ILE A 1 89 ? 14.174 -14.390 -8.800 1.00 51.84 89 ILE A CA 1
ATOM 682 C C . ILE A 1 89 ? 15.063 -13.162 -8.575 1.00 51.84 89 ILE A C 1
ATOM 684 O O . ILE A 1 89 ? 14.797 -12.096 -9.123 1.00 51.84 89 ILE A O 1
ATOM 688 N N . GLN A 1 90 ? 16.082 -13.284 -7.724 1.00 46.97 90 GLN A N 1
ATOM 689 C CA . GLN A 1 90 ? 16.953 -12.181 -7.310 1.00 46.97 90 GLN A CA 1
ATOM 690 C C . GLN A 1 90 ? 17.454 -11.365 -8.521 1.00 46.97 90 GLN A C 1
ATOM 692 O O . GLN A 1 90 ? 18.326 -11.818 -9.257 1.00 46.97 90 GLN A O 1
ATOM 697 N N . GLY A 1 91 ? 16.903 -10.159 -8.706 1.00 52.44 91 GLY A N 1
ATOM 698 C CA . GLY A 1 91 ? 17.200 -9.264 -9.834 1.00 52.44 91 GLY A CA 1
ATOM 699 C C . GLY A 1 91 ? 15.973 -8.864 -10.662 1.00 52.44 91 GLY A C 1
ATOM 700 O O . GLY A 1 91 ? 15.968 -7.777 -11.240 1.00 52.44 91 GLY A O 1
ATOM 701 N N . ASP A 1 92 ? 14.911 -9.669 -10.650 1.00 55.19 92 ASP A N 1
ATOM 702 C CA . ASP A 1 92 ? 13.665 -9.362 -11.346 1.00 55.19 92 ASP A CA 1
ATOM 703 C C . ASP A 1 92 ? 12.720 -8.574 -10.436 1.00 55.19 92 ASP A C 1
ATOM 705 O O . ASP A 1 92 ? 12.414 -8.982 -9.321 1.00 55.19 92 ASP A O 1
ATOM 709 N N . LEU A 1 93 ? 12.228 -7.427 -10.910 1.00 56.38 93 LEU A N 1
ATOM 710 C CA . LEU A 1 93 ? 11.196 -6.665 -10.194 1.00 56.38 93 LEU A CA 1
ATOM 711 C C . LEU A 1 93 ? 9.800 -7.259 -10.371 1.00 56.38 93 LEU A C 1
ATOM 713 O O . LEU A 1 93 ? 8.911 -6.886 -9.626 1.00 56.38 93 LEU A O 1
ATOM 717 N N . TYR A 1 94 ? 9.582 -8.121 -11.366 1.00 60.19 94 TYR A N 1
ATOM 718 C CA . TYR A 1 94 ? 8.291 -8.743 -11.650 1.00 60.19 94 TYR A CA 1
ATOM 719 C C . TYR A 1 94 ? 8.520 -10.139 -12.230 1.00 60.19 94 TYR A C 1
ATOM 721 O O . TYR A 1 94 ? 9.228 -10.281 -13.220 1.00 60.19 94 TYR A O 1
ATOM 729 N N . THR A 1 95 ? 7.850 -11.151 -11.684 1.00 64.69 95 THR A N 1
ATOM 730 C CA . THR A 1 95 ? 7.846 -12.540 -12.196 1.00 64.69 95 THR A CA 1
ATOM 731 C C . THR A 1 95 ? 7.039 -12.716 -13.487 1.00 64.69 95 THR A C 1
ATOM 733 O O . THR A 1 95 ? 6.964 -13.814 -14.030 1.00 64.69 95 THR A O 1
ATOM 736 N N . GLY A 1 96 ? 6.362 -11.660 -13.955 1.00 69.00 96 GLY A N 1
ATOM 737 C CA . GLY A 1 96 ? 5.391 -11.731 -15.049 1.00 69.00 96 GLY A CA 1
ATOM 738 C C . GLY A 1 96 ? 4.022 -12.293 -14.644 1.00 69.00 96 GLY A C 1
ATOM 739 O O . GLY A 1 96 ? 3.134 -12.370 -15.492 1.00 69.00 96 GLY A O 1
ATOM 740 N N . THR A 1 97 ? 3.816 -12.648 -13.371 1.00 79.19 97 THR A N 1
ATOM 741 C CA . THR A 1 97 ? 2.520 -13.115 -12.855 1.00 79.19 97 THR A CA 1
ATOM 742 C C . THR A 1 97 ? 1.652 -11.952 -12.378 1.00 79.19 97 THR A C 1
ATOM 744 O O . THR A 1 97 ? 2.151 -10.906 -11.955 1.00 79.19 97 THR A O 1
ATOM 747 N N . LEU A 1 98 ? 0.331 -12.127 -12.452 1.00 85.25 98 LEU A N 1
ATOM 748 C CA . LEU A 1 98 ? -0.612 -11.173 -11.871 1.00 85.25 98 LEU A CA 1
ATOM 749 C C . LEU A 1 98 ? -0.590 -11.272 -10.338 1.00 85.25 98 LEU A C 1
ATOM 751 O O . LEU A 1 98 ? -0.383 -12.350 -9.786 1.00 85.25 98 LEU A O 1
ATOM 755 N N . GLN A 1 99 ? -0.804 -10.141 -9.670 1.00 86.62 99 GLN A N 1
ATOM 756 C CA . GLN A 1 99 ? -0.940 -10.049 -8.215 1.00 86.62 99 GLN A CA 1
ATOM 757 C C . GLN A 1 99 ? -2.378 -10.389 -7.808 1.00 86.62 99 GLN A C 1
ATOM 759 O O . GLN A 1 99 ? -3.319 -10.098 -8.548 1.00 86.62 99 GLN A O 1
ATOM 764 N N . ALA A 1 100 ? -2.569 -10.946 -6.611 1.00 87.88 100 ALA A N 1
ATOM 765 C CA . ALA A 1 100 ? -3.907 -11.228 -6.089 1.00 87.88 100 ALA A CA 1
ATOM 766 C C . ALA A 1 100 ? -4.731 -9.946 -5.866 1.00 87.88 100 ALA A C 1
ATOM 768 O O . ALA A 1 100 ? -5.949 -9.926 -6.065 1.00 87.88 100 ALA A O 1
ATOM 769 N N . ARG A 1 101 ? -4.065 -8.855 -5.466 1.00 91.62 101 ARG A N 1
ATOM 770 C CA . ARG A 1 101 ? -4.683 -7.553 -5.202 1.00 91.62 101 ARG A CA 1
ATOM 771 C C . ARG A 1 101 ? -3.915 -6.432 -5.872 1.00 91.62 101 ARG A C 1
ATOM 773 O O . ARG A 1 101 ? -2.692 -6.451 -5.913 1.00 91.62 101 ARG A O 1
ATOM 780 N N . TYR A 1 102 ? -4.648 -5.416 -6.312 1.00 92.69 102 TYR A N 1
ATOM 781 C CA . TYR A 1 102 ? -4.080 -4.225 -6.934 1.00 92.69 102 TYR A CA 1
ATOM 782 C C . TYR A 1 102 ? -4.585 -2.945 -6.273 1.00 92.69 102 TYR A C 1
ATOM 784 O O . TYR A 1 102 ? -5.722 -2.900 -5.788 1.00 92.69 102 TYR A O 1
ATOM 792 N N . PRO A 1 103 ? -3.769 -1.877 -6.283 1.00 93.00 103 PRO A N 1
ATOM 793 C CA . PRO A 1 103 ? -4.202 -0.580 -5.805 1.00 93.00 103 PRO A CA 1
ATOM 794 C C . PRO A 1 103 ? -5.287 0.022 -6.707 1.00 93.00 103 PRO A C 1
ATOM 796 O O . PRO A 1 103 ? -5.284 -0.131 -7.935 1.00 93.00 103 PRO A O 1
ATOM 799 N N . VAL A 1 104 ? -6.195 0.766 -6.082 1.00 93.56 104 VAL A N 1
ATOM 800 C CA . VAL A 1 104 ? -7.233 1.552 -6.755 1.00 93.56 104 VAL A CA 1
ATOM 801 C C . VAL A 1 104 ? -6.760 3.009 -6.901 1.00 93.56 104 VAL A C 1
ATOM 803 O O . VAL A 1 104 ? -6.140 3.550 -5.975 1.00 93.56 104 VAL A O 1
ATOM 806 N N . PRO A 1 105 ? -7.026 3.673 -8.047 1.00 91.94 105 PRO A N 1
ATOM 807 C CA . PRO A 1 105 ? -6.793 5.106 -8.183 1.00 91.94 105 PRO A CA 1
ATOM 808 C C . PRO A 1 105 ? -7.560 5.868 -7.103 1.00 91.94 105 PRO A C 1
ATOM 810 O O . PRO A 1 105 ? -8.747 5.629 -6.910 1.00 91.94 105 PRO A O 1
ATOM 813 N N . HIS A 1 106 ? -6.890 6.796 -6.433 1.00 89.12 106 HIS A N 1
ATOM 814 C CA . HIS A 1 106 ? -7.477 7.609 -5.375 1.00 89.12 106 HIS A CA 1
ATOM 815 C C . HIS A 1 106 ? -7.053 9.067 -5.549 1.00 89.12 106 HIS A C 1
ATOM 817 O O . HIS A 1 106 ? -6.000 9.364 -6.130 1.00 89.12 106 HIS A O 1
ATOM 823 N N . GLN A 1 107 ? -7.883 9.982 -5.066 1.00 88.50 107 GLN A N 1
ATOM 824 C CA . GLN A 1 107 ? -7.577 11.404 -5.027 1.00 88.50 107 GLN A CA 1
ATOM 825 C C . GLN A 1 107 ? -6.692 11.747 -3.829 1.00 88.50 107 GLN A C 1
ATOM 827 O O . GLN A 1 107 ? -6.564 11.002 -2.855 1.00 88.50 107 GLN A O 1
ATOM 832 N N . ARG A 1 108 ? -6.066 12.924 -3.879 1.00 81.56 108 ARG A N 1
ATOM 833 C CA . ARG A 1 108 ? -5.292 13.429 -2.745 1.00 81.56 108 ARG A CA 1
ATOM 834 C C . ARG A 1 108 ? -6.218 13.602 -1.536 1.00 81.56 108 ARG A C 1
ATOM 836 O O . ARG A 1 108 ? -7.157 14.384 -1.595 1.00 81.56 108 ARG A O 1
ATOM 843 N N . GLY A 1 109 ? -5.898 12.919 -0.439 1.00 79.69 109 GLY A N 1
ATOM 844 C CA . GLY A 1 109 ? -6.684 12.942 0.800 1.00 79.69 109 GLY A CA 1
ATOM 845 C C . GLY A 1 109 ? -7.563 11.706 0.997 1.00 79.69 109 GLY A C 1
ATOM 846 O O . GLY A 1 109 ? -7.975 11.442 2.123 1.00 79.69 109 GLY A O 1
ATOM 847 N N . GLU A 1 110 ? -7.785 10.909 -0.048 1.00 86.06 110 GLU A N 1
ATOM 848 C CA . GLU A 1 110 ? -8.445 9.612 0.077 1.00 86.06 110 GLU A CA 1
ATOM 849 C C . GLU A 1 110 ? -7.479 8.557 0.627 1.00 86.06 110 GLU A C 1
ATOM 851 O O . GLU A 1 110 ? -6.263 8.609 0.407 1.00 86.06 110 GLU A O 1
ATOM 856 N N . SER A 1 111 ? -8.024 7.585 1.362 1.00 84.50 111 SER A N 1
ATOM 857 C CA . SER A 1 111 ? -7.228 6.466 1.861 1.00 84.50 111 SER A CA 1
ATOM 858 C C . SER A 1 111 ? -6.894 5.521 0.706 1.00 84.50 111 SER A C 1
ATOM 860 O O . SER A 1 111 ? -7.814 5.095 0.008 1.00 84.50 111 SER A O 1
ATOM 862 N N . PRO A 1 112 ? -5.617 5.154 0.496 1.00 89.69 112 PRO A N 1
ATOM 863 C CA . PRO A 1 112 ? -5.260 4.142 -0.488 1.00 89.69 112 PRO A CA 1
ATOM 864 C C . PRO A 1 112 ? -5.980 2.819 -0.212 1.00 89.69 112 PRO A C 1
ATOM 866 O O . PRO A 1 112 ? -6.065 2.375 0.937 1.00 89.69 112 PRO A O 1
ATOM 869 N N . GLN A 1 113 ? -6.460 2.180 -1.277 1.00 92.06 113 GLN A N 1
ATOM 870 C CA . GLN A 1 113 ? -7.222 0.935 -1.206 1.00 92.06 113 GLN A CA 1
ATOM 871 C C . GLN A 1 113 ? -6.617 -0.113 -2.130 1.00 92.06 113 GLN A C 1
ATOM 873 O O . GLN A 1 113 ? -6.164 0.220 -3.227 1.00 92.06 113 GLN A O 1
ATOM 878 N N . TYR A 1 114 ? -6.668 -1.370 -1.699 1.00 92.62 114 TYR A N 1
ATOM 879 C CA . TYR A 1 114 ? -6.295 -2.537 -2.490 1.00 92.62 114 TYR A CA 1
ATOM 880 C C . TYR A 1 114 ? -7.500 -3.460 -2.634 1.00 92.62 114 TYR A C 1
ATOM 882 O O . TYR A 1 114 ? -8.160 -3.791 -1.647 1.00 92.62 114 TYR A O 1
ATOM 890 N N . VAL A 1 115 ? -7.794 -3.878 -3.861 1.00 93.50 115 VAL A N 1
ATOM 891 C CA . VAL A 1 115 ? -8.939 -4.742 -4.183 1.00 93.50 115 VAL A CA 1
ATOM 892 C C . VAL A 1 115 ? -8.473 -5.993 -4.907 1.00 93.50 115 VAL A C 1
ATOM 894 O O . VAL A 1 115 ? -7.420 -5.977 -5.546 1.00 93.50 115 VAL A O 1
ATOM 897 N N . LEU A 1 116 ? -9.252 -7.069 -4.792 1.00 93.12 116 LEU A N 1
ATOM 898 C CA . LEU A 1 116 ? -9.006 -8.314 -5.520 1.00 93.12 116 LEU A CA 1
ATOM 899 C C . LEU A 1 116 ? -8.979 -8.073 -7.033 1.00 93.12 116 LEU A C 1
ATOM 901 O O . LEU A 1 116 ? -9.761 -7.271 -7.549 1.00 93.12 116 LEU A O 1
ATOM 905 N N . LEU A 1 117 ? -8.096 -8.792 -7.731 1.00 92.19 117 LEU A N 1
ATOM 906 C CA . LEU A 1 117 ? -7.949 -8.737 -9.189 1.00 92.19 117 LEU A CA 1
ATOM 907 C C . LEU A 1 117 ? -9.295 -8.898 -9.910 1.00 92.19 117 LEU A C 1
ATOM 909 O O . LEU A 1 117 ? -9.625 -8.084 -10.772 1.00 92.19 117 LEU A O 1
ATOM 913 N N . ASP A 1 118 ? -10.096 -9.880 -9.496 1.00 93.44 118 ASP A N 1
ATOM 914 C CA . ASP A 1 118 ? -11.394 -10.199 -10.107 1.00 93.44 118 ASP A CA 1
ATOM 915 C C . ASP A 1 118 ? -12.461 -9.111 -9.898 1.00 93.44 118 ASP A C 1
ATOM 917 O O . ASP A 1 118 ? -13.490 -9.103 -10.570 1.00 93.44 118 ASP A O 1
ATOM 921 N N . LEU A 1 119 ? -12.217 -8.170 -8.981 1.00 95.44 119 LEU A N 1
ATOM 922 C CA . LEU A 1 119 ? -13.121 -7.061 -8.668 1.00 95.44 119 LEU A CA 1
ATOM 923 C C . LEU A 1 119 ? -12.669 -5.731 -9.278 1.00 95.44 119 LEU A C 1
ATOM 925 O O . LEU A 1 119 ? -13.343 -4.712 -9.104 1.00 95.44 119 LEU A O 1
ATOM 929 N N . LEU A 1 120 ? -11.537 -5.711 -9.988 1.00 95.12 120 LEU A N 1
ATOM 930 C CA . LEU A 1 120 ? -11.087 -4.510 -10.678 1.00 95.12 120 LEU A CA 1
ATOM 931 C C . LEU A 1 120 ? -12.006 -4.186 -11.852 1.00 95.12 120 LEU A C 1
ATOM 933 O O . LEU A 1 120 ? -12.297 -5.019 -12.710 1.00 95.12 120 LEU A O 1
ATOM 937 N N . THR A 1 121 ? -12.376 -2.915 -11.973 1.00 96.06 121 THR A N 1
ATOM 938 C CA . THR A 1 121 ? -13.029 -2.435 -13.190 1.00 96.06 121 THR A CA 1
ATOM 939 C C . THR A 1 121 ? -12.034 -2.411 -14.358 1.00 96.06 121 THR A C 1
ATOM 941 O O . THR A 1 121 ? -10.827 -2.227 -14.152 1.00 96.06 121 THR A O 1
ATOM 944 N N . PRO A 1 122 ? -12.501 -2.482 -15.620 1.00 96.44 122 PRO A N 1
ATOM 945 C CA . PRO A 1 122 ? -11.618 -2.374 -16.782 1.00 96.44 122 PRO A CA 1
ATOM 946 C C . PRO A 1 122 ? -10.763 -1.098 -16.787 1.00 96.44 122 PRO A C 1
ATOM 948 O O . PRO A 1 122 ? -9.645 -1.083 -17.303 1.00 96.44 122 PRO A O 1
ATOM 951 N N . GLU A 1 123 ? -11.270 -0.005 -16.215 1.00 96.44 123 GLU A N 1
ATOM 952 C CA . GLU A 1 123 ? -10.512 1.235 -16.076 1.00 96.44 123 GLU A CA 1
ATOM 953 C C . GLU A 1 123 ? -9.392 1.125 -15.038 1.00 96.44 123 GLU A C 1
ATOM 955 O O . GLU A 1 123 ? -8.271 1.565 -15.309 1.00 96.44 123 GLU A O 1
ATOM 960 N N . GLN A 1 124 ? -9.663 0.497 -13.893 1.00 95.62 124 GLN A N 1
ATOM 961 C CA . GLN A 1 124 ? -8.667 0.255 -12.850 1.00 95.62 124 GLN A CA 1
ATOM 962 C C . GLN A 1 124 ? -7.566 -0.692 -13.342 1.00 95.62 124 GLN A C 1
ATOM 964 O O . GLN A 1 124 ? -6.386 -0.418 -13.118 1.00 95.62 124 GLN A O 1
ATOM 969 N N . VAL A 1 125 ? -7.917 -1.737 -14.100 1.00 95.44 125 VAL A N 1
ATOM 970 C CA . VAL A 1 125 ? -6.938 -2.614 -14.769 1.00 95.44 125 VAL A CA 1
ATOM 971 C C . VAL A 1 125 ? -6.050 -1.802 -15.714 1.00 95.44 125 VAL A C 1
ATOM 973 O O . VAL A 1 125 ? -4.820 -1.866 -15.639 1.00 95.44 125 VAL A O 1
ATOM 976 N N . ARG A 1 126 ? -6.647 -0.969 -16.581 1.00 96.62 126 ARG A N 1
ATOM 977 C CA . ARG A 1 126 ? -5.882 -0.101 -17.494 1.00 96.62 126 ARG A CA 1
ATOM 978 C C . ARG A 1 126 ? -4.981 0.868 -16.739 1.00 96.62 126 ARG A C 1
ATOM 980 O O . ARG A 1 126 ? -3.860 1.122 -17.181 1.00 96.62 126 ARG A O 1
ATOM 987 N N . TRP A 1 127 ? -5.450 1.427 -15.627 1.00 95.69 127 TRP A N 1
ATOM 988 C CA . TRP A 1 127 ? -4.646 2.312 -14.796 1.00 95.69 127 TRP A CA 1
ATOM 989 C C . TRP A 1 127 ? -3.439 1.584 -14.196 1.00 95.69 127 TRP A C 1
ATOM 991 O O . TRP A 1 127 ? -2.324 2.072 -14.380 1.00 95.69 127 TRP A O 1
ATOM 1001 N N . ASN A 1 128 ? -3.628 0.404 -13.600 1.00 93.69 128 ASN A N 1
ATOM 1002 C CA . ASN A 1 128 ? -2.539 -0.406 -13.042 1.00 93.69 128 ASN A CA 1
ATOM 1003 C C . ASN A 1 128 ? -1.514 -0.785 -14.122 1.00 93.69 128 ASN A C 1
ATOM 1005 O O . ASN A 1 128 ? -0.318 -0.527 -13.975 1.00 93.69 128 ASN A O 1
ATOM 1009 N N . ALA A 1 129 ? -1.978 -1.250 -15.286 1.00 93.31 129 ALA A N 1
ATOM 1010 C CA . ALA A 1 129 ? -1.105 -1.543 -16.422 1.00 93.31 129 ALA A CA 1
ATOM 1011 C C . ALA A 1 129 ? -0.303 -0.310 -16.889 1.00 93.31 129 ALA A C 1
ATOM 1013 O O . ALA A 1 129 ? 0.869 -0.421 -17.257 1.00 93.31 129 ALA A O 1
ATOM 1014 N N . ARG A 1 130 ? -0.901 0.892 -16.875 1.00 94.62 130 ARG A N 1
ATOM 1015 C CA . ARG A 1 130 ? -0.180 2.142 -17.181 1.00 94.62 130 ARG A CA 1
ATOM 1016 C C . ARG A 1 130 ? 0.886 2.463 -16.134 1.00 94.62 130 ARG A C 1
ATOM 1018 O O . ARG A 1 130 ? 1.958 2.916 -16.537 1.00 94.62 130 ARG A O 1
ATOM 1025 N N . GLN A 1 131 ? 0.622 2.231 -14.845 1.00 90.62 131 GLN A N 1
ATOM 1026 C CA . GLN A 1 131 ? 1.617 2.441 -13.788 1.00 90.62 131 GLN A CA 1
ATOM 1027 C C . GLN A 1 131 ? 2.818 1.507 -13.967 1.00 90.62 131 GLN A C 1
ATOM 1029 O O . GLN A 1 131 ? 3.947 1.993 -14.019 1.00 90.62 131 GLN A O 1
ATOM 1034 N N . HIS A 1 132 ? 2.598 0.209 -14.200 1.00 88.69 132 HIS A N 1
ATOM 1035 C CA . HIS A 1 132 ? 3.699 -0.732 -14.449 1.00 88.69 132 HIS A CA 1
ATOM 1036 C C . HIS A 1 132 ? 4.524 -0.350 -15.681 1.00 88.69 132 HIS A C 1
ATOM 1038 O O . HIS A 1 132 ? 5.748 -0.260 -15.610 1.00 88.69 132 HIS A O 1
ATOM 1044 N N . ARG A 1 133 ? 3.871 -0.011 -16.802 1.00 91.50 133 ARG A N 1
ATOM 1045 C CA . ARG A 1 133 ? 4.582 0.457 -18.006 1.00 91.50 133 ARG A CA 1
ATOM 1046 C C . ARG A 1 133 ? 5.369 1.745 -17.760 1.00 91.50 133 ARG A C 1
ATOM 1048 O O . ARG A 1 133 ? 6.424 1.938 -18.356 1.00 91.50 133 ARG A O 1
ATOM 1055 N N . LYS A 1 134 ? 4.865 2.648 -16.912 1.00 89.50 134 LYS A N 1
ATOM 1056 C CA . LYS A 1 134 ? 5.572 3.880 -16.534 1.00 89.50 134 LYS A CA 1
ATOM 1057 C C . LYS A 1 134 ? 6.848 3.564 -15.752 1.00 89.50 134 LYS A C 1
ATOM 1059 O O . LYS A 1 134 ? 7.877 4.151 -16.075 1.00 89.50 134 LYS A O 1
ATOM 1064 N N . VAL A 1 135 ? 6.781 2.646 -14.785 1.00 86.81 135 VAL A N 1
ATOM 1065 C CA . VAL A 1 135 ? 7.951 2.179 -14.020 1.00 86.81 135 VAL A CA 1
ATOM 1066 C C . VAL A 1 135 ? 8.961 1.505 -14.948 1.00 86.81 135 VAL A C 1
ATOM 1068 O O . VAL A 1 135 ? 10.116 1.917 -14.976 1.00 86.81 135 VAL A O 1
ATOM 1071 N N . GLY A 1 136 ? 8.514 0.576 -15.800 1.00 87.44 136 GLY A N 1
ATOM 1072 C CA . GLY A 1 136 ? 9.383 -0.093 -16.774 1.00 87.44 136 GLY A CA 1
ATOM 1073 C C . GLY A 1 136 ? 10.106 0.890 -17.702 1.00 87.44 136 GLY A C 1
ATOM 1074 O O . GLY A 1 136 ? 11.323 0.832 -17.840 1.00 87.44 136 GLY A O 1
ATOM 1075 N N . ARG A 1 137 ? 9.395 1.881 -18.262 1.00 91.44 137 ARG A N 1
ATOM 1076 C CA . ARG A 1 137 ? 10.032 2.943 -19.066 1.00 91.44 137 ARG A CA 1
ATOM 1077 C C . ARG A 1 137 ? 11.029 3.785 -18.272 1.00 91.44 137 ARG A C 1
ATOM 1079 O O . ARG A 1 137 ? 12.007 4.253 -18.842 1.00 91.44 137 ARG A O 1
ATOM 1086 N N . ALA A 1 138 ? 10.770 4.038 -16.989 1.00 86.25 138 ALA A N 1
ATOM 1087 C CA . ALA A 1 138 ? 11.711 4.770 -16.150 1.00 86.25 138 ALA A CA 1
ATOM 1088 C C . ALA A 1 138 ? 13.003 3.971 -15.930 1.00 86.25 138 ALA A C 1
ATOM 1090 O O . ALA A 1 138 ? 14.075 4.563 -15.994 1.00 86.25 138 ALA A O 1
ATOM 1091 N N . HIS A 1 139 ? 12.900 2.652 -15.748 1.00 85.81 139 HIS A N 1
ATOM 1092 C CA . HIS A 1 139 ? 14.057 1.767 -15.604 1.00 85.81 139 HIS A CA 1
ATOM 1093 C C . HIS A 1 139 ? 14.873 1.685 -16.893 1.00 85.81 139 HIS A C 1
ATOM 1095 O O . HIS A 1 139 ? 16.086 1.841 -16.835 1.00 85.81 139 HIS A O 1
ATOM 1101 N N . LEU A 1 140 ? 14.216 1.545 -18.051 1.00 92.19 140 LEU A N 1
ATOM 1102 C CA . LEU A 1 140 ? 14.901 1.559 -19.349 1.00 92.19 140 LEU A CA 1
ATOM 1103 C C . LEU A 1 140 ? 15.697 2.853 -19.551 1.00 92.19 140 LEU A C 1
ATOM 1105 O O . LEU A 1 140 ? 16.893 2.798 -19.790 1.00 92.19 140 LEU A O 1
ATOM 1109 N N . ARG A 1 141 ? 15.081 4.020 -19.314 1.00 92.69 141 ARG A N 1
ATOM 1110 C CA . ARG A 1 141 ? 15.797 5.306 -19.408 1.00 92.69 141 ARG A CA 1
ATOM 1111 C C . ARG A 1 141 ? 16.987 5.411 -18.455 1.00 92.69 141 ARG A C 1
ATOM 1113 O O . ARG A 1 141 ? 17.936 6.128 -18.750 1.00 92.69 141 ARG A O 1
ATOM 1120 N N . HIS A 1 142 ? 16.909 4.776 -17.287 1.00 90.50 142 HIS A N 1
ATOM 1121 C CA . HIS A 1 142 ? 18.023 4.762 -16.347 1.00 90.50 142 HIS A CA 1
ATOM 1122 C C . HIS A 1 142 ? 19.165 3.869 -16.844 1.00 90.50 142 HIS A C 1
ATOM 1124 O O . HIS A 1 142 ? 20.316 4.285 -16.758 1.00 90.50 142 HIS A O 1
ATOM 1130 N N . ALA A 1 143 ? 18.850 2.700 -17.409 1.00 93.38 143 ALA A N 1
ATOM 1131 C CA . ALA A 1 143 ? 19.830 1.835 -18.060 1.00 93.38 143 ALA A CA 1
ATOM 1132 C C . ALA A 1 143 ? 20.522 2.558 -19.230 1.00 93.38 143 ALA A C 1
ATOM 1134 O O . ALA A 1 143 ? 21.744 2.649 -19.237 1.00 93.38 143 ALA A O 1
ATOM 1135 N N . ASP A 1 144 ? 19.754 3.204 -20.115 1.00 96.19 144 ASP A N 1
ATOM 1136 C CA . ASP A 1 144 ? 20.302 3.983 -21.236 1.00 96.19 144 ASP A CA 1
ATOM 1137 C C . ASP A 1 144 ? 21.259 5.093 -20.752 1.00 96.19 144 ASP A C 1
ATOM 1139 O O . ASP A 1 144 ? 22.304 5.354 -21.351 1.00 96.19 144 ASP A O 1
ATOM 1143 N N . ALA A 1 145 ? 20.922 5.760 -19.640 1.00 94.56 145 ALA A N 1
ATOM 1144 C CA . ALA A 1 145 ? 21.771 6.789 -19.043 1.00 94.56 145 ALA A CA 1
ATOM 1145 C C . ALA A 1 145 ? 23.071 6.215 -18.448 1.00 94.56 145 ALA A C 1
ATOM 1147 O O . ALA A 1 145 ? 24.110 6.876 -18.509 1.00 94.56 145 ALA A O 1
ATOM 1148 N N . LEU A 1 146 ? 23.026 5.003 -17.883 1.00 94.06 146 LEU A N 1
ATOM 1149 C CA . LEU A 1 146 ? 24.211 4.299 -17.390 1.00 94.06 146 LEU A CA 1
ATOM 1150 C C . LEU A 1 146 ? 25.132 3.883 -18.541 1.00 94.06 146 LEU A C 1
ATOM 1152 O O . LEU A 1 146 ? 26.342 4.092 -18.435 1.00 94.06 146 LEU A O 1
ATOM 1156 N N . ASP A 1 147 ? 24.576 3.382 -19.645 1.00 95.25 147 ASP A N 1
ATOM 1157 C CA . ASP A 1 147 ? 25.347 3.034 -20.843 1.00 95.25 147 ASP A CA 1
ATOM 1158 C C . ASP A 1 147 ? 26.020 4.278 -21.440 1.00 95.25 147 ASP A C 1
ATOM 1160 O O . ASP A 1 147 ? 27.228 4.287 -21.691 1.00 95.25 147 ASP A O 1
ATOM 1164 N N . ALA A 1 148 ? 25.279 5.384 -21.574 1.00 94.31 148 ALA A N 1
ATOM 1165 C CA . ALA A 1 148 ? 25.833 6.658 -22.035 1.00 94.31 148 ALA A CA 1
ATOM 1166 C C . ALA A 1 148 ? 26.964 7.168 -21.122 1.00 94.31 148 ALA A C 1
ATOM 1168 O O . ALA A 1 148 ? 28.012 7.608 -21.605 1.00 94.31 148 ALA A O 1
ATOM 1169 N N . TYR A 1 149 ? 26.789 7.076 -19.800 1.00 92.88 149 TYR A N 1
ATOM 1170 C CA . TYR A 1 149 ? 27.840 7.411 -18.840 1.00 92.88 149 TYR A CA 1
ATOM 1171 C C . TYR A 1 149 ? 29.080 6.522 -19.020 1.00 92.88 149 TYR A C 1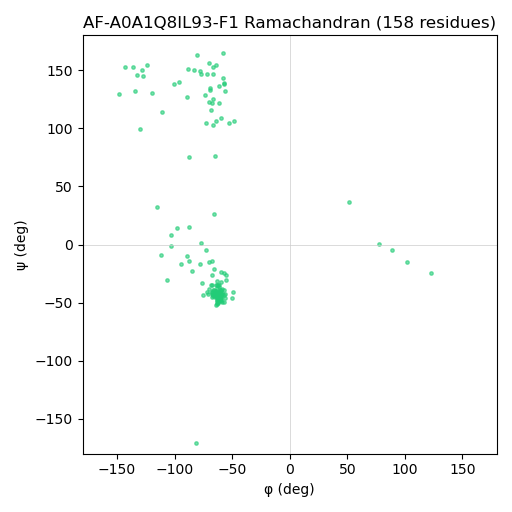
ATOM 1173 O O . TYR A 1 149 ? 30.197 7.040 -19.077 1.00 92.88 149 TYR A O 1
ATOM 1181 N N . ALA A 1 150 ? 28.906 5.206 -19.169 1.00 92.19 150 ALA A N 1
ATOM 1182 C CA . ALA A 1 150 ? 30.011 4.274 -19.383 1.00 92.19 150 ALA A CA 1
ATOM 1183 C C . ALA A 1 150 ? 30.808 4.615 -20.652 1.00 92.19 150 ALA A C 1
ATOM 1185 O O . ALA A 1 150 ? 32.039 4.647 -20.604 1.00 92.19 150 ALA A O 1
ATOM 1186 N N . HIS A 1 151 ? 30.124 4.962 -21.747 1.00 89.06 151 HIS A N 1
ATOM 1187 C CA . HIS A 1 151 ? 30.772 5.412 -22.979 1.00 89.06 151 HIS A CA 1
ATOM 1188 C C . HIS A 1 151 ? 31.603 6.686 -22.774 1.00 89.06 151 HIS A C 1
ATOM 1190 O O . HIS A 1 151 ? 32.773 6.709 -23.149 1.00 89.06 151 HIS A O 1
ATOM 1196 N N . THR A 1 152 ? 31.061 7.718 -22.117 1.00 88.50 152 THR A N 1
ATOM 1197 C CA . THR A 1 152 ? 31.831 8.952 -21.846 1.00 88.50 152 THR A CA 1
ATOM 1198 C C . THR A 1 152 ? 33.047 8.709 -20.949 1.00 88.50 152 THR A C 1
ATOM 1200 O O . THR A 1 152 ? 34.114 9.284 -21.175 1.00 88.50 152 THR A O 1
ATOM 1203 N N . LYS A 1 153 ? 32.920 7.817 -19.960 1.00 84.38 153 LYS A N 1
ATOM 1204 C CA . LYS A 1 153 ? 34.020 7.436 -19.072 1.00 84.38 153 LYS A CA 1
ATOM 1205 C C . LYS A 1 153 ? 35.118 6.676 -19.819 1.00 84.38 153 LYS A C 1
ATOM 1207 O O . LYS A 1 153 ? 36.288 6.978 -19.608 1.00 84.38 153 LYS A O 1
ATOM 1212 N N . ALA A 1 154 ? 34.756 5.737 -20.694 1.00 73.44 154 ALA A N 1
ATOM 1213 C CA . ALA A 1 154 ? 35.711 4.992 -21.515 1.00 73.44 154 ALA A CA 1
ATOM 1214 C C . ALA A 1 154 ? 36.493 5.924 -22.456 1.00 73.44 154 ALA A C 1
ATOM 1216 O O . ALA A 1 154 ? 37.717 5.877 -22.486 1.00 73.44 154 ALA A O 1
ATOM 1217 N N . SER A 1 155 ? 35.810 6.860 -23.125 1.00 67.31 155 SER A N 1
ATOM 1218 C CA . SER A 1 155 ? 36.459 7.854 -23.996 1.00 67.31 155 SER A CA 1
ATOM 1219 C C . SER A 1 155 ? 37.366 8.842 -23.253 1.00 67.31 155 SER A C 1
ATOM 1221 O O . SER A 1 155 ? 38.242 9.441 -23.865 1.00 67.31 155 SER A O 1
ATOM 1223 N N . SER A 1 156 ? 37.171 9.016 -21.943 1.00 64.62 156 SER A N 1
ATOM 1224 C CA . SER A 1 156 ? 38.017 9.869 -21.094 1.00 64.62 156 SER A CA 1
ATOM 1225 C C . SER A 1 156 ? 39.215 9.118 -20.489 1.00 64.62 156 SER A C 1
ATOM 1227 O O . SER A 1 156 ? 40.072 9.746 -19.874 1.00 64.62 156 SER A O 1
ATOM 1229 N N . GLY A 1 157 ? 39.257 7.785 -20.618 1.00 58.16 157 GLY A N 1
ATOM 1230 C CA . GLY A 1 157 ? 40.308 6.915 -20.079 1.00 58.16 157 GLY A CA 1
ATOM 1231 C C . GLY A 1 157 ? 41.434 6.572 -21.062 1.00 58.16 157 GLY A C 1
ATOM 1232 O O . GLY A 1 157 ? 42.501 6.179 -20.609 1.00 58.16 157 GLY A O 1
ATOM 1233 N N . ASP A 1 158 ? 41.235 6.775 -22.369 1.00 51.38 158 ASP A N 1
ATOM 1234 C CA . ASP A 1 158 ? 42.229 6.509 -23.432 1.00 51.38 158 ASP A CA 1
ATOM 1235 C C . ASP A 1 158 ? 43.184 7.697 -23.707 1.00 51.38 158 ASP A C 1
ATOM 1237 O O . ASP A 1 158 ? 43.866 7.744 -24.729 1.00 51.38 158 ASP A O 1
ATOM 1241 N N . ALA A 1 159 ? 43.245 8.678 -22.800 1.00 49.00 159 ALA A N 1
ATOM 1242 C CA . ALA A 1 159 ? 44.132 9.844 -22.892 1.00 49.00 159 ALA A CA 1
ATOM 1243 C C . ALA A 1 159 ? 45.188 9.893 -21.767 1.00 49.00 159 ALA A C 1
ATOM 1245 O O . ALA A 1 159 ? 45.563 10.983 -21.325 1.00 49.00 159 ALA A O 1
ATOM 1246 N N . ALA A 1 160 ? 45.644 8.728 -21.294 1.00 43.47 160 ALA A N 1
ATOM 1247 C CA . ALA A 1 160 ? 46.750 8.590 -20.343 1.00 43.47 160 ALA A CA 1
ATOM 1248 C C . ALA A 1 160 ? 47.864 7.706 -20.914 1.00 43.47 160 ALA A C 1
ATOM 1250 O O . ALA A 1 160 ? 47.548 6.584 -21.367 1.00 43.47 160 ALA A O 1
#

Foldseek 3Di:
DDDDPPPPDPPDDPVVLLLVLLVVLVVVCVVVVDQKDWLLSSLVSSCVVVDPPPDDPVRSVVSSVVSSVSNVVVVCCCFHCVHPVNPDDVPDSGPPDHTQWDWADDDVPGTIMIGGPVPDDPVRVVVRVVVVVVVVVVVVVVVVVVVVVVVVVVVVPVPD

Mean predicted aligned error: 9.45 Å

pLDDT: mean 82.68, std 16.93, range [37.38, 96.62]

Nearest PDB structures (foldseek):
  1wj5-assembly1_A  TM=4.787E-01  e=1.685E-01  Mus musculus
  5ujm-assembly1_A  TM=3.991E-01  e=1.791E-01  Homo sapiens
  5uj7-assembly2_B  TM=4.107E-01  e=9.866E-01  Homo sapiens
  6ywy-assembly1_L  TM=2.046E-01  e=3.295E-01  Neurospora crassa
  7nyx-assembly1_D  TM=4.294E-01  e=5.114E+00  Photorhabdus thracensis

Secondary structure (DSSP, 8-state):
----------SS-HHHHHHHHHHHHHHHHHHTT-SEEEHHHHHHHHHHHH--S---HHHHHHHHHHHHHHHHHHHHHHHSTTSTTS---TT-S--SPPPSEEEPP--TTSPPEEEEGGG--HHHHHHHHHHHHHHHHHHHHHHHHHHHHHHHHHHTTS--

Solvent-accessible surface area (backbone atoms only — not comparable to full-atom values): 9388 Å² total; per-residue (Å²): 142,80,84,77,80,77,77,80,72,69,100,52,58,74,69,51,52,50,52,51,36,34,53,49,32,48,53,52,44,56,73,66,65,52,65,60,51,43,38,60,61,32,27,51,54,23,41,69,73,69,60,86,81,82,69,52,72,67,56,52,53,54,49,49,56,51,36,41,55,52,33,52,52,50,50,48,37,65,44,33,54,74,6,87,87,39,72,37,59,95,88,47,71,59,70,82,69,84,58,73,34,44,70,50,92,70,59,96,90,54,71,57,35,35,30,35,53,94,72,53,49,75,65,47,49,52,50,50,54,49,52,53,54,50,53,53,54,52,51,51,56,50,51,54,50,51,53,52,50,50,53,57,52,54,71,66,59,78,82,118

Sequence (160 aa):
MTGVSATSHPAGGARETIVRAVRKAILELEAEDVQRVECNTVADRARTRLESGNESICARYGFMQYLLDVTRRELARSYGAESHETQAIQGDLYTGTLQARYPVPHQRGESPQYVLLDLLTPEQVRWNARQHRKVGRAHLRHADALDAYAHTKASSGDAA

Radius of gyration: 21.82 Å; Cα contacts (8 Å, |Δi|>4): 128; chains: 1; bounding box: 60×30×72 Å